Protein AF-A0A2N2IIX3-F1 (afdb_monomer)

Foldseek 3Di:
DVVVVVVVVVVVVVVVVVVVVVVVVVVVVPPDDDPDDPDDPVDDPDDDDLLVLLVVLLVVLLVHQDPVSLVSCVVCQPVSCVNNVVCLVVGDLNSNLSNLLSCQVSCVVVVNDDPVQNPGSNSSNVD

Sequence (127 aa):
MLRYALRRVLWILPALLVATLLYFGLLTHHAIPTDGPRLPLFVNTHPRDVRALSAQALQELTDGPSDRAAQELVRLGGAALPHVLPHLDALGPEARGRLAVALQPVAERMGLATPAAFSTPENAVTF

pLDDT: mean 84.96, std 10.95, range [55.09, 96.38]

Radius of gyration: 24.39 Å; Cα contacts (8 Å, |Δi|>4): 85; chains: 1; bounding box: 52×37×65 Å

Solvent-accessible surface area (backbone atoms only — not comparable to full-atom values): 7445 Å² total; per-residue (Å²): 113,69,71,60,53,51,56,51,55,66,49,47,60,60,50,50,52,52,52,50,52,52,53,51,49,54,56,56,72,68,50,77,91,64,102,62,86,88,62,62,91,86,64,67,94,74,82,72,58,60,65,60,52,38,51,50,28,51,49,47,37,59,79,36,96,42,73,66,30,30,50,50,49,48,71,50,34,79,72,28,44,85,65,48,59,84,47,51,85,77,46,54,73,68,33,39,5,52,50,34,42,38,40,42,70,44,32,47,76,70,72,69,59,56,84,75,43,52,73,41,40,76,49,20,62,77,110

Secondary structure (DSSP, 8-state):
-HHHHHHHHHHHHHHHHHHHHHHHHHHHHTS---SS----TT--SS---HHHHHHHHHHHHHHS--HHHHHHHHHHGGGGHHHHGGGGGGS-HHHHHHHHHHHHHHHHHTT---TTTTSSHHHHTT-

Mean predicted aligned error: 11.68 Å

Nearest PDB structures (foldseek):
  5cwn-assembly1_A  TM=3.542E-01  e=7.553E+00  synthetic construct
  8fiq-assembly1_A  TM=2.682E-01  e=6.117E+00  synthetic construct

Structure (mmCIF, N/CA/C/O backbone):
data_AF-A0A2N2IIX3-F1
#
_entry.id   AF-A0A2N2IIX3-F1
#
loop_
_atom_site.group_PDB
_atom_site.id
_atom_site.type_symbol
_atom_site.label_atom_id
_atom_site.label_alt_id
_atom_site.label_comp_id
_atom_site.label_asym_id
_atom_site.label_entity_id
_atom_site.label_seq_id
_atom_site.pdbx_PDB_ins_code
_atom_site.Cartn_x
_atom_site.Cartn_y
_atom_site.Cartn_z
_atom_site.occupancy
_atom_site.B_iso_or_equiv
_atom_site.auth_seq_id
_atom_site.auth_comp_id
_atom_site.auth_asym_id
_atom_site.auth_atom_id
_atom_site.pdbx_PDB_model_num
ATOM 1 N N . MET A 1 1 ? 35.728 20.285 -45.997 1.00 61.09 1 MET A N 1
ATOM 2 C CA . MET A 1 1 ? 35.022 20.483 -44.709 1.00 61.09 1 MET A CA 1
ATOM 3 C C . MET A 1 1 ? 33.787 19.578 -44.575 1.00 61.09 1 MET A C 1
ATOM 5 O O . MET A 1 1 ? 33.764 18.762 -43.663 1.00 61.09 1 MET A O 1
ATOM 9 N N . LEU A 1 2 ? 32.827 19.598 -45.515 1.00 69.62 2 LEU A N 1
ATOM 10 C CA . LEU A 1 2 ? 31.572 18.812 -45.448 1.00 69.62 2 LEU A CA 1
ATOM 11 C C . LEU A 1 2 ? 31.746 17.278 -45.314 1.00 69.62 2 LEU A C 1
ATOM 13 O O . LEU A 1 2 ? 31.035 16.636 -44.549 1.00 69.62 2 LEU A O 1
ATOM 17 N N . ARG A 1 3 ? 32.740 16.685 -45.992 1.00 72.06 3 ARG A N 1
ATOM 18 C CA . ARG A 1 3 ? 33.021 15.232 -45.938 1.00 72.06 3 ARG A CA 1
ATOM 19 C C . ARG A 1 3 ? 33.488 14.741 -44.557 1.00 72.06 3 ARG A C 1
ATOM 21 O O . ARG A 1 3 ? 33.175 13.621 -44.169 1.00 72.06 3 ARG A O 1
ATOM 28 N N . TYR A 1 4 ? 34.200 15.585 -43.806 1.00 75.00 4 TYR A N 1
ATOM 29 C CA . TYR A 1 4 ? 34.621 15.273 -42.434 1.00 75.00 4 TYR A CA 1
ATOM 30 C C . TYR A 1 4 ? 33.451 15.368 -41.452 1.00 75.00 4 TYR A C 1
ATOM 32 O O . TYR A 1 4 ? 33.317 14.510 -40.582 1.00 75.00 4 TYR A O 1
ATOM 40 N N . ALA A 1 5 ? 32.576 16.364 -41.629 1.00 76.69 5 ALA A N 1
ATOM 41 C CA . ALA A 1 5 ? 31.363 16.503 -40.829 1.00 76.69 5 ALA A CA 1
ATOM 42 C C . ALA A 1 5 ? 30.413 15.310 -41.032 1.00 76.69 5 ALA A C 1
ATOM 44 O O . ALA A 1 5 ? 29.979 14.716 -40.049 1.00 76.69 5 ALA A O 1
ATOM 45 N N . LEU A 1 6 ? 30.180 14.884 -42.284 1.00 78.38 6 LEU A N 1
ATOM 46 C CA . LEU A 1 6 ? 29.348 13.710 -42.578 1.00 78.38 6 LEU A CA 1
ATOM 47 C C . LEU A 1 6 ? 29.910 12.427 -41.958 1.00 78.38 6 LEU A C 1
ATOM 49 O O . LEU A 1 6 ? 29.170 11.674 -41.333 1.00 78.38 6 LEU A O 1
ATOM 53 N N . ARG A 1 7 ? 31.222 12.189 -42.086 1.00 81.19 7 ARG A N 1
ATOM 54 C CA . ARG A 1 7 ? 31.867 11.006 -41.498 1.00 81.19 7 ARG A CA 1
ATOM 55 C C . ARG A 1 7 ? 31.747 10.999 -39.974 1.00 81.19 7 ARG A C 1
ATOM 57 O O . ARG A 1 7 ? 31.527 9.943 -39.396 1.00 81.19 7 ARG A O 1
ATOM 64 N N . ARG A 1 8 ? 31.861 12.162 -39.324 1.00 78.88 8 ARG A N 1
ATOM 65 C CA . ARG A 1 8 ? 31.705 12.290 -37.870 1.00 78.88 8 ARG A CA 1
ATOM 66 C C . ARG A 1 8 ? 30.271 12.002 -37.432 1.00 78.88 8 ARG A C 1
ATOM 68 O O . ARG A 1 8 ? 30.087 11.231 -36.501 1.00 78.88 8 ARG A O 1
ATOM 75 N N . VAL A 1 9 ? 29.274 12.551 -38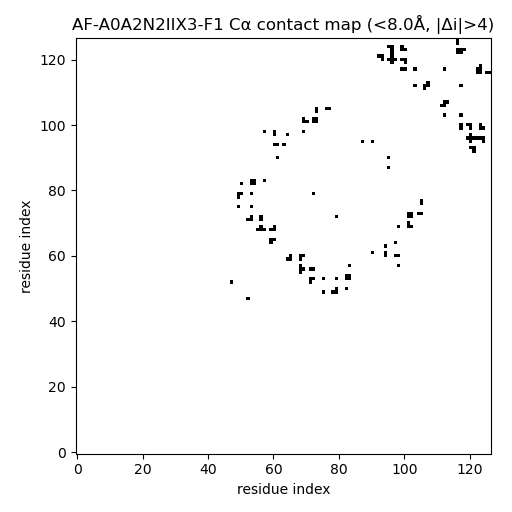.129 1.00 84.31 9 VAL A N 1
ATOM 76 C CA . VAL A 1 9 ? 27.850 12.300 -37.841 1.00 84.31 9 VAL A CA 1
ATOM 77 C C . VAL A 1 9 ? 27.490 10.826 -38.033 1.00 84.31 9 VAL A C 1
ATOM 79 O O . VAL A 1 9 ? 26.806 10.255 -37.189 1.00 84.31 9 VAL A O 1
ATOM 82 N N . LEU A 1 10 ? 28.024 10.180 -39.074 1.00 86.75 10 LEU A N 1
ATOM 83 C CA . LEU A 1 10 ? 27.791 8.756 -39.327 1.00 86.75 10 LEU A CA 1
ATOM 84 C C . LEU A 1 10 ? 28.309 7.854 -38.191 1.00 86.75 10 LEU A C 1
ATOM 86 O O . LEU A 1 10 ? 27.751 6.788 -37.958 1.00 86.75 10 LEU A O 1
ATOM 90 N N . TRP A 1 11 ? 29.350 8.285 -37.471 1.00 90.12 11 TRP A N 1
ATOM 91 C CA . TRP A 1 11 ? 29.912 7.561 -36.324 1.00 90.12 11 TRP A CA 1
ATOM 92 C C . TRP A 1 11 ? 29.206 7.850 -34.995 1.00 90.12 11 TRP A C 1
ATOM 94 O O . TRP A 1 11 ? 29.328 7.054 -34.067 1.00 90.12 11 TRP A O 1
ATOM 104 N N . ILE A 1 12 ? 28.441 8.941 -34.893 1.00 90.06 12 ILE A N 1
ATOM 105 C CA . ILE A 1 12 ? 27.701 9.278 -33.668 1.00 90.06 12 ILE A CA 1
ATOM 106 C C . ILE A 1 12 ? 26.600 8.248 -33.403 1.00 90.06 12 ILE A C 1
ATOM 108 O O . ILE A 1 12 ? 26.434 7.821 -32.265 1.00 90.06 12 ILE A O 1
ATOM 112 N N . LEU A 1 13 ? 25.883 7.814 -34.442 1.00 89.00 13 LEU A N 1
ATOM 113 C CA . LEU A 1 13 ? 24.773 6.868 -34.310 1.00 89.00 13 LEU A CA 1
ATOM 114 C C . LEU A 1 13 ? 25.203 5.496 -33.738 1.00 89.00 13 LEU A C 1
ATOM 116 O O . LEU A 1 13 ? 24.627 5.077 -32.733 1.00 89.00 13 LEU A O 1
ATOM 120 N N . PRO A 1 14 ? 26.232 4.808 -34.279 1.00 92.25 14 PRO A N 1
ATOM 121 C CA . PRO A 1 14 ? 26.719 3.566 -33.684 1.00 92.25 14 PRO A CA 1
ATOM 122 C C . PRO A 1 14 ? 27.390 3.788 -32.322 1.00 92.25 14 PRO A C 1
ATOM 124 O O . PRO A 1 14 ? 27.240 2.947 -31.440 1.00 92.25 14 PRO A O 1
ATOM 127 N N . ALA A 1 15 ? 28.088 4.910 -32.107 1.00 91.81 15 ALA A N 1
ATOM 128 C CA . ALA A 1 15 ? 28.703 5.208 -30.812 1.00 91.81 15 ALA A CA 1
ATOM 129 C C . ALA A 1 15 ? 27.656 5.400 -29.703 1.00 91.81 15 ALA A C 1
ATOM 131 O O . ALA A 1 15 ? 27.834 4.877 -28.605 1.00 91.81 15 ALA A O 1
ATOM 132 N N . LEU A 1 16 ? 26.551 6.093 -30.001 1.00 92.88 16 LEU A N 1
ATOM 133 C CA . LEU A 1 16 ? 25.411 6.224 -29.094 1.00 92.88 16 LEU A CA 1
ATOM 134 C C . LEU A 1 16 ? 24.812 4.859 -28.775 1.00 92.88 16 LEU A C 1
ATOM 136 O O . LEU A 1 16 ? 24.632 4.547 -27.607 1.00 92.88 16 LEU A O 1
ATOM 140 N N . LEU A 1 17 ? 24.574 4.024 -29.790 1.00 94.94 17 LEU A N 1
ATOM 141 C CA . LEU A 1 17 ? 24.022 2.685 -29.589 1.00 94.94 17 LEU A CA 1
ATOM 142 C C . LEU A 1 17 ? 24.916 1.830 -28.679 1.00 94.94 17 LEU A C 1
ATOM 144 O O . LEU A 1 17 ? 24.424 1.223 -27.732 1.00 94.94 17 LEU A O 1
ATOM 148 N N . VAL A 1 18 ? 26.231 1.830 -28.912 1.00 95.81 18 VAL A N 1
ATOM 149 C CA . VAL A 1 18 ? 27.193 1.110 -28.063 1.00 95.81 18 VAL A CA 1
ATOM 150 C C . VAL A 1 18 ? 27.205 1.672 -26.641 1.00 95.81 18 VAL A C 1
ATOM 152 O O . VAL A 1 18 ? 27.145 0.901 -25.686 1.00 95.81 18 VAL A O 1
ATOM 155 N N . ALA A 1 19 ? 27.232 2.997 -26.478 1.00 95.38 19 ALA A N 1
ATOM 156 C CA . ALA A 1 19 ? 27.199 3.635 -25.164 1.00 95.38 19 ALA A CA 1
ATOM 157 C C . ALA A 1 19 ? 25.908 3.301 -24.397 1.00 95.38 19 ALA A C 1
ATOM 159 O O . ALA A 1 19 ? 25.964 2.981 -23.211 1.00 95.38 19 ALA A O 1
ATOM 160 N N . THR A 1 20 ? 24.755 3.307 -25.073 1.00 94.81 20 THR A N 1
ATOM 161 C CA . THR A 1 20 ? 23.465 2.923 -24.491 1.00 94.81 20 THR A CA 1
ATOM 162 C C . THR A 1 20 ? 23.457 1.458 -24.067 1.00 94.81 20 THR A C 1
ATOM 164 O O . THR A 1 20 ? 23.034 1.163 -22.953 1.00 94.81 20 THR A O 1
ATOM 167 N N . LEU A 1 21 ? 23.955 0.544 -24.905 1.00 95.94 21 LEU A N 1
ATOM 168 C CA . LEU A 1 21 ? 24.033 -0.881 -24.569 1.00 95.94 21 LEU A CA 1
ATOM 169 C C . LEU A 1 21 ? 24.963 -1.144 -23.380 1.00 95.94 21 LEU A C 1
ATOM 171 O O . LEU A 1 21 ? 24.615 -1.922 -22.495 1.00 95.94 21 LEU A O 1
ATOM 175 N N . LEU A 1 22 ? 26.114 -0.470 -23.327 1.00 94.94 22 LEU A N 1
ATOM 176 C CA . LEU A 1 22 ? 27.040 -0.565 -22.198 1.00 94.94 22 LEU A CA 1
ATOM 177 C C . LEU A 1 22 ? 26.408 -0.035 -20.909 1.00 94.94 22 LEU A C 1
ATOM 179 O O . LEU A 1 22 ? 26.480 -0.698 -19.877 1.00 94.94 22 LEU A O 1
ATOM 183 N N . TYR A 1 23 ? 25.754 1.126 -20.971 1.00 92.06 23 TYR A N 1
ATOM 184 C CA . TYR A 1 23 ? 25.090 1.720 -19.814 1.00 92.06 23 TYR A CA 1
ATOM 185 C C . TYR A 1 23 ? 23.941 0.843 -19.305 1.00 92.06 23 TYR A C 1
ATOM 187 O O . TYR A 1 23 ? 23.853 0.553 -18.113 1.00 92.06 23 TYR A O 1
ATOM 195 N N . PHE A 1 24 ? 23.100 0.348 -20.214 1.00 89.50 24 PHE A N 1
ATOM 196 C CA . PHE A 1 24 ? 22.027 -0.586 -19.889 1.00 89.50 24 PHE A CA 1
ATOM 197 C C . PHE A 1 24 ? 22.565 -1.889 -19.279 1.00 89.50 24 PHE A C 1
ATOM 199 O O . PHE A 1 24 ? 22.035 -2.373 -18.277 1.00 89.50 24 PHE A O 1
ATOM 206 N N . GLY A 1 25 ? 23.643 -2.443 -19.840 1.00 88.25 25 GLY A N 1
ATOM 207 C CA . GLY A 1 25 ? 24.308 -3.631 -19.309 1.00 88.25 25 GL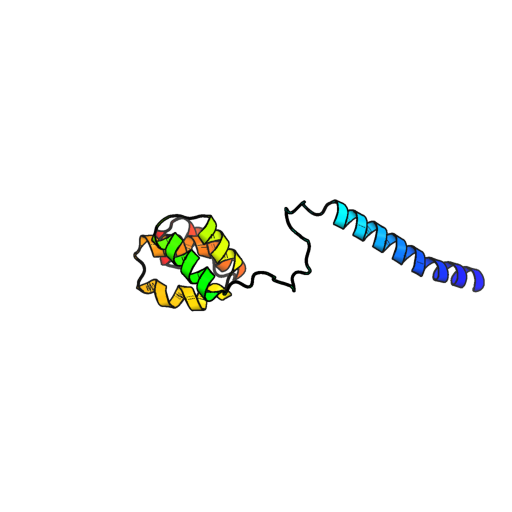Y A CA 1
ATOM 208 C C . GLY A 1 25 ? 24.842 -3.417 -17.893 1.00 88.25 25 GLY A C 1
ATOM 209 O O . GLY A 1 25 ? 24.631 -4.264 -17.027 1.00 88.25 25 GLY A O 1
ATOM 210 N N . LEU A 1 26 ? 25.452 -2.259 -17.632 1.00 88.19 26 LEU A N 1
ATOM 211 C CA . LEU A 1 26 ? 25.951 -1.887 -16.308 1.00 88.19 26 LEU A CA 1
ATOM 212 C C . LEU A 1 26 ? 24.814 -1.793 -15.278 1.00 88.19 26 LEU A C 1
ATOM 214 O O . LEU A 1 26 ? 24.913 -2.373 -14.198 1.00 88.19 26 LEU A O 1
ATOM 218 N N . LEU A 1 27 ? 23.702 -1.140 -15.638 1.00 82.81 27 LEU A N 1
ATOM 219 C CA . LEU A 1 27 ? 22.507 -1.069 -14.789 1.00 82.81 27 LEU A CA 1
ATOM 220 C C . LEU A 1 27 ? 21.918 -2.456 -14.507 1.00 82.81 27 LEU A C 1
ATOM 222 O O . LEU A 1 27 ? 21.519 -2.749 -13.382 1.00 82.81 27 LEU A O 1
ATOM 226 N N . THR A 1 28 ? 21.893 -3.327 -15.515 1.00 79.94 28 THR A N 1
ATOM 227 C CA . THR A 1 28 ? 21.341 -4.681 -15.381 1.00 79.94 28 THR A CA 1
ATOM 228 C C . THR A 1 28 ? 22.231 -5.572 -14.516 1.00 79.94 28 THR A C 1
ATOM 230 O O . THR A 1 28 ? 21.722 -6.408 -13.772 1.00 79.94 28 THR A O 1
ATOM 233 N N . HIS A 1 29 ? 23.553 -5.393 -14.574 1.00 77.75 29 HIS A N 1
ATOM 234 C CA . HIS A 1 29 ? 24.495 -6.164 -13.766 1.00 77.75 29 HIS A CA 1
ATOM 235 C C . HIS A 1 29 ? 24.377 -5.854 -12.267 1.00 77.75 29 HIS A C 1
ATOM 237 O O . HIS A 1 29 ? 24.612 -6.729 -11.441 1.00 77.75 29 HIS A O 1
ATOM 243 N N . HIS A 1 30 ? 23.982 -4.630 -11.905 1.00 72.81 30 HIS A N 1
ATOM 244 C CA . HIS A 1 30 ? 23.724 -4.240 -10.513 1.00 72.81 30 HIS A CA 1
ATOM 245 C C . HIS A 1 30 ? 22.275 -4.487 -10.067 1.00 72.81 30 HIS A C 1
ATOM 247 O O . HIS A 1 30 ? 21.919 -4.172 -8.932 1.00 72.81 30 HIS A O 1
ATOM 253 N N . ALA A 1 31 ? 21.425 -5.054 -10.930 1.00 65.12 31 ALA A N 1
ATOM 254 C CA . ALA A 1 31 ? 20.061 -5.391 -10.558 1.00 65.12 31 ALA A CA 1
ATOM 255 C C . ALA A 1 31 ? 20.064 -6.507 -9.502 1.00 65.12 31 ALA A C 1
ATOM 257 O O . ALA A 1 31 ? 20.569 -7.605 -9.745 1.00 65.12 31 ALA A O 1
ATOM 258 N N . ILE A 1 32 ? 19.472 -6.195 -8.346 1.00 59.31 32 ILE A N 1
ATOM 259 C CA . ILE A 1 32 ? 19.343 -7.045 -7.156 1.00 59.31 32 ILE A CA 1
ATOM 260 C C . ILE A 1 32 ? 18.936 -8.477 -7.566 1.00 59.31 32 ILE A C 1
ATOM 262 O O . ILE A 1 32 ? 17.974 -8.637 -8.330 1.00 59.31 32 ILE A O 1
ATOM 266 N N . PRO A 1 33 ? 19.649 -9.524 -7.110 1.00 57.25 33 PRO A N 1
ATOM 267 C CA . PRO A 1 33 ? 19.246 -10.899 -7.366 1.00 57.25 33 PRO A CA 1
ATOM 268 C C . PRO A 1 33 ? 17.898 -11.169 -6.691 1.00 57.25 33 PRO A C 1
ATOM 270 O O . PRO A 1 33 ? 17.729 -10.943 -5.496 1.00 57.25 33 PR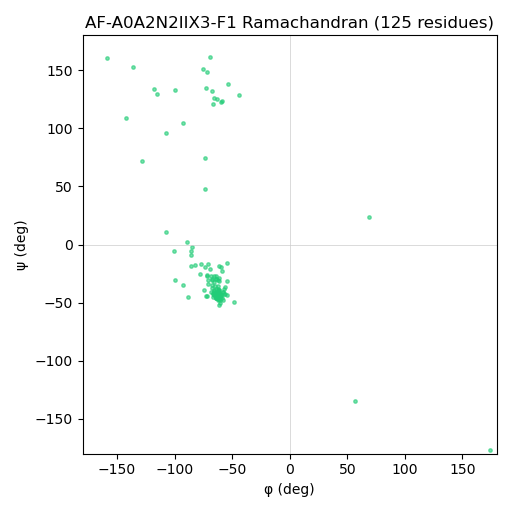O A O 1
ATOM 273 N N . THR A 1 34 ? 16.928 -11.625 -7.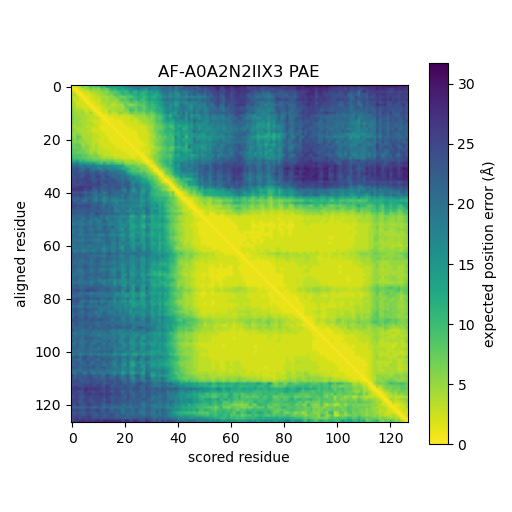478 1.00 58.41 34 THR A N 1
ATOM 274 C CA . THR A 1 34 ? 15.620 -12.085 -7.008 1.00 58.41 34 THR A CA 1
ATOM 275 C C . THR A 1 34 ? 15.477 -13.562 -7.371 1.00 58.41 34 THR A C 1
ATOM 277 O O . THR A 1 34 ? 15.789 -13.948 -8.498 1.00 58.41 34 THR A O 1
ATOM 280 N N . ASP A 1 35 ? 15.025 -14.389 -6.425 1.00 55.09 35 ASP A N 1
ATOM 281 C CA . ASP A 1 35 ? 14.930 -15.858 -6.539 1.00 55.09 35 ASP A CA 1
ATOM 282 C C . ASP A 1 35 ? 13.781 -16.338 -7.456 1.00 55.09 35 ASP A C 1
ATOM 284 O O . ASP A 1 35 ? 12.994 -17.215 -7.100 1.00 55.09 35 ASP A O 1
ATOM 288 N N . GLY A 1 36 ? 13.633 -15.774 -8.658 1.00 60.28 36 GLY A N 1
ATOM 289 C CA . GLY A 1 36 ? 12.547 -16.169 -9.555 1.00 60.28 36 GLY A CA 1
ATOM 290 C C . GLY A 1 36 ? 12.759 -15.850 -11.034 1.00 60.28 36 GLY A C 1
ATOM 291 O O . GLY A 1 36 ? 13.573 -14.992 -11.390 1.00 60.28 36 GLY A O 1
ATOM 292 N N . PRO A 1 37 ? 12.018 -16.536 -11.927 1.00 57.81 37 PRO A N 1
ATOM 293 C CA . PRO A 1 37 ? 12.067 -16.274 -13.359 1.00 57.81 37 PRO A CA 1
ATOM 294 C C . PRO A 1 37 ? 11.658 -14.823 -13.653 1.00 57.81 37 PRO A C 1
ATOM 296 O O . PRO A 1 37 ? 10.563 -14.383 -13.299 1.00 57.81 37 PRO A O 1
ATOM 299 N N . ARG A 1 38 ? 12.549 -14.075 -14.320 1.00 61.16 38 ARG A N 1
ATOM 300 C CA . ARG A 1 38 ? 12.339 -12.684 -14.757 1.00 61.16 38 ARG A CA 1
ATOM 301 C C . ARG A 1 38 ? 11.371 -12.638 -15.944 1.00 61.16 38 ARG A C 1
ATOM 303 O O . ARG A 1 38 ? 11.780 -12.459 -17.088 1.00 61.16 38 ARG A O 1
ATOM 310 N N . LEU A 1 39 ? 10.087 -12.848 -15.675 1.00 64.38 39 LEU A N 1
ATOM 311 C CA . LEU A 1 39 ? 9.018 -12.604 -16.641 1.00 64.38 39 LEU A CA 1
ATOM 312 C C . LEU A 1 39 ? 8.768 -11.090 -16.768 1.00 64.38 39 LEU A C 1
ATOM 314 O O . LEU A 1 39 ? 8.983 -10.351 -15.802 1.00 64.38 39 LEU A O 1
ATOM 318 N N . PRO A 1 40 ? 8.303 -10.597 -17.933 1.00 63.84 40 PRO A N 1
ATOM 319 C CA . PRO A 1 40 ? 7.776 -9.241 -18.027 1.00 63.84 40 PRO A CA 1
ATOM 320 C C . PRO A 1 40 ? 6.683 -9.056 -16.969 1.00 63.84 40 PRO A C 1
ATOM 322 O O . PRO A 1 40 ? 5.834 -9.933 -16.826 1.00 63.84 40 PRO A O 1
ATOM 325 N N . LEU A 1 41 ? 6.654 -7.910 -16.277 1.00 67.69 41 LEU A N 1
ATOM 326 C CA . LEU A 1 41 ? 5.668 -7.606 -15.218 1.00 67.69 41 LEU A CA 1
ATOM 327 C C . LEU A 1 41 ? 4.199 -7.756 -15.668 1.00 67.69 41 LEU A C 1
ATOM 329 O O . LEU A 1 41 ? 3.299 -7.828 -14.839 1.00 67.69 41 LEU A O 1
ATOM 333 N N . PHE A 1 42 ? 3.958 -7.809 -16.978 1.00 68.81 42 PHE A N 1
ATOM 334 C CA . PHE A 1 42 ? 2.647 -8.008 -17.590 1.00 68.81 42 PHE A CA 1
ATOM 335 C C . PHE A 1 42 ? 2.147 -9.459 -17.540 1.00 68.81 42 PHE A C 1
ATOM 337 O O . PHE A 1 42 ? 0.960 -9.693 -17.750 1.00 68.81 42 PHE A O 1
ATOM 344 N N . VAL A 1 43 ? 3.025 -10.436 -17.290 1.00 76.25 43 VAL A N 1
ATOM 345 C CA . VAL A 1 43 ? 2.667 -11.859 -17.271 1.00 76.25 43 VAL A CA 1
ATOM 346 C C . VAL A 1 43 ? 2.681 -12.359 -15.835 1.00 76.25 43 VAL A C 1
ATOM 348 O O . VAL A 1 43 ? 3.720 -12.738 -15.298 1.00 76.25 43 VAL A O 1
ATOM 351 N N . ASN A 1 44 ? 1.502 -12.378 -15.217 1.00 72.56 44 ASN A N 1
ATOM 352 C CA . ASN A 1 44 ? 1.304 -13.022 -13.927 1.00 72.56 44 ASN A CA 1
ATOM 353 C C . ASN A 1 44 ? 0.843 -14.470 -14.140 1.00 72.56 44 ASN A C 1
ATOM 355 O O . ASN A 1 44 ? -0.310 -14.713 -14.490 1.00 72.56 44 ASN A O 1
ATOM 359 N N . THR A 1 45 ? 1.738 -15.435 -13.931 1.00 81.19 45 THR A N 1
ATOM 360 C CA . THR A 1 45 ? 1.424 -16.872 -14.040 1.00 81.19 45 THR A CA 1
ATOM 361 C C . THR A 1 45 ? 0.539 -17.376 -12.900 1.00 81.19 45 THR A C 1
ATOM 363 O O . THR A 1 45 ? -0.077 -18.432 -13.021 1.00 81.19 45 THR A O 1
ATOM 366 N N . HIS A 1 46 ? 0.445 -16.614 -11.808 1.00 81.56 46 HIS A N 1
ATOM 367 C CA . HIS A 1 46 ? -0.373 -16.919 -10.641 1.00 81.56 46 HIS A CA 1
ATOM 368 C C . HIS A 1 46 ? -1.252 -15.709 -10.295 1.00 81.56 46 HIS A C 1
ATOM 370 O O . HIS A 1 46 ? -0.996 -15.017 -9.303 1.00 81.56 46 HIS A O 1
ATOM 376 N N . PRO A 1 47 ? -2.284 -15.412 -11.112 1.00 83.19 47 PRO A N 1
ATOM 377 C CA . PRO A 1 47 ? -3.203 -14.325 -10.817 1.00 83.19 47 PRO A CA 1
ATOM 378 C C . PRO A 1 47 ? -3.869 -14.577 -9.463 1.00 83.19 47 PRO A C 1
ATOM 380 O O . PRO A 1 47 ? -4.480 -15.621 -9.235 1.00 83.19 47 PRO A O 1
ATOM 383 N N . ARG A 1 48 ? -3.733 -13.613 -8.552 1.00 87.44 48 ARG A N 1
ATOM 384 C CA . ARG A 1 48 ? -4.425 -13.609 -7.263 1.00 87.44 48 ARG A CA 1
ATOM 385 C C . ARG A 1 48 ? -5.366 -12.418 -7.239 1.00 87.44 48 ARG A C 1
ATOM 387 O O . ARG A 1 48 ? -4.962 -11.304 -7.562 1.00 87.44 48 ARG A O 1
ATOM 394 N N . ASP A 1 49 ? -6.617 -12.684 -6.887 1.00 91.56 49 ASP A N 1
ATOM 395 C CA . ASP A 1 49 ? -7.662 -11.670 -6.806 1.00 91.56 49 ASP A CA 1
ATOM 396 C C . ASP A 1 49 ? -7.373 -10.688 -5.662 1.00 91.56 49 ASP A C 1
ATOM 398 O O . ASP A 1 49 ? -7.096 -11.100 -4.533 1.00 91.56 49 ASP A O 1
ATOM 402 N N . VAL A 1 50 ? -7.470 -9.390 -5.953 1.00 93.44 50 VAL A N 1
ATOM 403 C CA . VAL A 1 50 ? -7.311 -8.315 -4.968 1.00 93.44 50 VAL A CA 1
ATOM 404 C C . VAL A 1 50 ? -8.315 -8.478 -3.834 1.00 93.44 50 VAL A C 1
ATOM 406 O O . VAL A 1 50 ? -7.922 -8.353 -2.679 1.00 93.44 50 VAL A O 1
ATOM 409 N N . ARG A 1 51 ? -9.570 -8.851 -4.124 1.00 94.25 51 ARG A N 1
ATOM 410 C CA . ARG A 1 51 ? -10.582 -9.093 -3.084 1.00 94.25 51 ARG A CA 1
ATOM 411 C C . ARG A 1 51 ? -10.124 -10.179 -2.113 1.00 94.25 51 ARG A C 1
ATOM 413 O O . ARG A 1 51 ? -10.211 -9.987 -0.903 1.00 94.25 51 ARG A O 1
ATOM 420 N N . ALA A 1 52 ? -9.634 -11.304 -2.635 1.00 95.00 52 ALA A N 1
ATOM 421 C CA . ALA A 1 52 ? -9.167 -12.423 -1.819 1.00 95.00 52 ALA A CA 1
ATOM 422 C C . ALA A 1 52 ? -7.932 -12.045 -0.987 1.00 95.00 52 ALA A C 1
ATOM 424 O O . ALA A 1 52 ? -7.864 -12.379 0.193 1.00 95.00 52 ALA A O 1
ATOM 425 N N . LEU A 1 53 ? -6.983 -11.312 -1.578 1.00 95.56 53 LEU A N 1
ATOM 426 C CA . LEU A 1 53 ? -5.790 -10.835 -0.877 1.00 95.56 53 LEU A CA 1
ATOM 427 C C . LEU A 1 53 ? -6.132 -9.826 0.227 1.00 95.56 53 LEU A C 1
ATOM 429 O O . LEU A 1 53 ? -5.610 -9.933 1.333 1.00 95.56 53 LEU A O 1
ATOM 433 N N . SER A 1 54 ? -7.033 -8.878 -0.044 1.00 96.38 54 SER A N 1
ATOM 434 C CA . SER A 1 54 ? -7.502 -7.910 0.951 1.00 96.38 54 SER A CA 1
ATOM 435 C C . SER A 1 54 ? -8.244 -8.587 2.098 1.00 96.38 54 SER A C 1
ATOM 437 O O . SER A 1 54 ? -7.988 -8.260 3.252 1.00 96.38 54 SER A O 1
ATOM 439 N N . ALA A 1 55 ? -9.125 -9.547 1.797 1.00 94.69 55 ALA A N 1
ATOM 440 C CA . ALA A 1 55 ? -9.849 -10.303 2.816 1.00 94.69 55 ALA A CA 1
ATOM 441 C C . ALA A 1 55 ? -8.893 -11.119 3.697 1.00 94.69 55 ALA A C 1
ATOM 443 O O . ALA A 1 55 ? -9.007 -11.080 4.919 1.00 94.69 55 ALA A O 1
ATOM 444 N N . GLN A 1 56 ? -7.914 -11.793 3.086 1.00 96.19 56 GLN A N 1
ATOM 445 C CA . GLN A 1 56 ? -6.897 -12.548 3.813 1.00 96.19 56 GLN A CA 1
ATOM 446 C C . GLN A 1 56 ? -6.079 -11.637 4.740 1.00 96.19 56 GLN A C 1
ATOM 448 O O . GLN A 1 56 ? -5.947 -11.931 5.924 1.00 96.19 56 GLN A O 1
ATOM 453 N N . ALA A 1 57 ? -5.558 -10.519 4.227 1.00 95.75 57 ALA A N 1
ATOM 454 C CA . ALA A 1 57 ? -4.753 -9.598 5.026 1.00 95.75 57 ALA A CA 1
ATOM 455 C C . ALA A 1 57 ? -5.563 -8.959 6.169 1.00 95.75 57 ALA A C 1
ATOM 457 O O . ALA A 1 57 ? -5.057 -8.801 7.278 1.00 95.75 57 ALA A O 1
ATOM 458 N N . LEU A 1 58 ? -6.833 -8.630 5.919 1.00 95.06 58 LEU A N 1
ATOM 459 C CA . LEU A 1 58 ? -7.731 -8.111 6.947 1.00 95.06 58 LEU A CA 1
ATOM 460 C C . LEU A 1 58 ? -7.989 -9.143 8.051 1.00 95.06 58 LEU A C 1
ATOM 462 O O . LEU A 1 58 ? -7.973 -8.796 9.232 1.00 95.06 58 LEU A O 1
ATOM 466 N N . GLN A 1 59 ? -8.207 -10.402 7.678 1.00 94.81 59 GLN A N 1
ATOM 467 C CA . GLN A 1 59 ? -8.408 -11.481 8.637 1.00 94.81 59 GLN A CA 1
ATOM 468 C C . GLN A 1 59 ? -7.149 -11.713 9.481 1.00 94.81 59 GLN A C 1
ATOM 470 O O . GLN A 1 59 ? -7.240 -11.714 10.703 1.00 94.81 59 GLN A O 1
ATOM 475 N N . GLU A 1 60 ? -5.969 -11.766 8.857 1.00 95.56 60 GLU A N 1
ATOM 476 C CA . GLU A 1 60 ? -4.693 -11.893 9.574 1.00 95.56 60 GLU A CA 1
ATOM 477 C C . GLU A 1 60 ? -4.473 -10.746 10.581 1.00 95.56 60 GLU A C 1
ATOM 479 O O . GLU A 1 60 ? -4.040 -10.998 11.703 1.00 95.56 60 GLU A O 1
ATOM 484 N N . LEU A 1 61 ? -4.819 -9.500 10.227 1.00 93.62 61 LEU A N 1
ATOM 485 C CA . LEU A 1 61 ? -4.734 -8.349 11.144 1.00 93.62 61 LEU A CA 1
ATOM 486 C C . LEU A 1 61 ? -5.797 -8.365 12.251 1.00 93.62 61 LEU A C 1
ATOM 488 O O . LEU A 1 61 ? -5.601 -7.782 13.325 1.00 93.62 61 LEU A O 1
ATOM 492 N N . THR A 1 62 ? -6.933 -9.009 11.993 1.00 94.19 62 THR A N 1
ATOM 493 C CA . THR A 1 62 ? -7.985 -9.209 12.993 1.00 94.19 62 THR A CA 1
ATOM 494 C C . THR A 1 62 ? -7.528 -10.228 14.030 1.00 94.19 62 THR A C 1
ATOM 496 O O . THR A 1 62 ? -7.638 -9.951 15.224 1.00 94.19 62 THR A O 1
ATOM 499 N N . ASP A 1 63 ? -6.929 -11.330 13.578 1.00 94.12 63 ASP A N 1
ATOM 500 C CA . ASP A 1 63 ? -6.409 -12.407 14.424 1.00 94.12 63 ASP A CA 1
ATOM 501 C C . ASP A 1 63 ? -5.199 -11.958 15.266 1.00 94.12 63 ASP A C 1
ATOM 503 O O . ASP A 1 63 ? -5.015 -12.426 16.390 1.00 94.12 63 ASP A O 1
ATOM 507 N N . GLY A 1 64 ? -4.388 -11.017 14.767 1.00 92.75 64 GLY A N 1
ATOM 508 C CA . GLY A 1 64 ? -3.274 -10.451 15.525 1.00 92.75 64 GLY A CA 1
ATOM 509 C C . GLY A 1 64 ? -2.377 -9.497 14.728 1.00 92.75 64 GLY A C 1
ATOM 510 O O . GLY A 1 64 ? -2.655 -9.171 13.577 1.00 92.75 64 GLY A O 1
ATOM 511 N N . PRO A 1 65 ? -1.288 -8.990 15.327 1.00 92.38 65 PRO A N 1
ATOM 512 C CA . PRO A 1 65 ? -0.296 -8.203 14.601 1.00 92.38 65 PRO A CA 1
ATOM 513 C C . PRO A 1 65 ? 0.431 -9.069 13.557 1.00 92.38 65 PRO A C 1
ATOM 515 O O . PRO A 1 65 ? 0.988 -10.114 13.886 1.00 92.38 65 PRO A O 1
ATOM 518 N N . SER A 1 66 ? 0.439 -8.623 12.297 1.00 94.62 66 SER A N 1
ATOM 519 C CA . SER A 1 66 ? 1.098 -9.312 11.178 1.00 94.62 66 SER A CA 1
ATOM 520 C C . SER A 1 66 ? 1.747 -8.303 10.229 1.00 94.62 66 SER A C 1
ATOM 522 O O . SER A 1 66 ? 1.064 -7.612 9.467 1.00 94.62 66 SER A O 1
ATOM 524 N N . ASP A 1 67 ? 3.083 -8.250 10.234 1.00 93.56 67 ASP A N 1
ATOM 525 C CA . ASP A 1 67 ? 3.859 -7.386 9.330 1.00 93.56 67 ASP A CA 1
ATOM 526 C C . ASP A 1 67 ? 3.632 -7.759 7.865 1.00 93.56 67 ASP A C 1
ATOM 528 O O . ASP A 1 67 ? 3.564 -6.898 6.987 1.00 93.56 67 ASP A O 1
ATOM 532 N N . ARG A 1 68 ? 3.469 -9.058 7.596 1.00 94.75 68 ARG A N 1
ATOM 533 C CA . ARG A 1 68 ? 3.168 -9.576 6.262 1.00 94.75 68 ARG A CA 1
ATOM 534 C C . ARG A 1 68 ? 1.832 -9.039 5.756 1.00 94.75 68 ARG A C 1
ATOM 536 O O . ARG A 1 68 ? 1.761 -8.584 4.617 1.00 94.75 68 ARG A O 1
ATOM 543 N N . ALA A 1 69 ? 0.789 -9.085 6.583 1.00 95.06 69 ALA A N 1
ATOM 544 C CA . ALA A 1 69 ? -0.530 -8.588 6.211 1.00 95.06 69 ALA A CA 1
ATOM 545 C C . ALA A 1 69 ? -0.518 -7.068 5.992 1.00 95.06 69 ALA A C 1
ATOM 547 O O . ALA A 1 69 ? -1.091 -6.580 5.017 1.00 95.06 69 ALA A O 1
ATOM 548 N N . ALA A 1 70 ? 0.205 -6.323 6.835 1.00 94.25 70 ALA A N 1
ATOM 549 C CA . ALA A 1 70 ? 0.396 -4.887 6.655 1.00 94.25 70 ALA A CA 1
ATOM 550 C C . ALA A 1 70 ? 1.112 -4.564 5.331 1.00 94.25 70 ALA A C 1
ATOM 552 O O . ALA A 1 70 ? 0.646 -3.730 4.554 1.00 94.25 70 ALA A O 1
ATOM 553 N N . GLN A 1 71 ? 2.202 -5.272 5.018 1.00 95.19 71 GLN A N 1
ATOM 554 C CA . GLN A 1 71 ? 2.917 -5.120 3.747 1.00 95.19 71 GLN A CA 1
ATOM 555 C C . GLN A 1 71 ? 2.038 -5.470 2.542 1.00 95.19 71 GLN A C 1
ATOM 557 O O . GLN A 1 71 ? 2.097 -4.779 1.524 1.00 95.19 71 GLN A O 1
ATOM 562 N N . GLU A 1 72 ? 1.202 -6.505 2.651 1.00 95.19 72 GLU A N 1
ATOM 563 C CA . GLU A 1 72 ? 0.258 -6.890 1.602 1.00 95.19 72 GLU A CA 1
ATOM 564 C C . GLU A 1 72 ? -0.752 -5.764 1.331 1.00 95.19 72 GLU A C 1
ATOM 566 O O . GLU A 1 72 ? -0.936 -5.377 0.177 1.00 95.19 72 GLU A O 1
ATOM 571 N N . LEU A 1 73 ? -1.341 -5.166 2.374 1.00 94.44 73 LEU A N 1
ATOM 572 C CA . LEU A 1 73 ? -2.248 -4.021 2.232 1.00 94.44 73 LEU A CA 1
ATOM 573 C C . LEU A 1 73 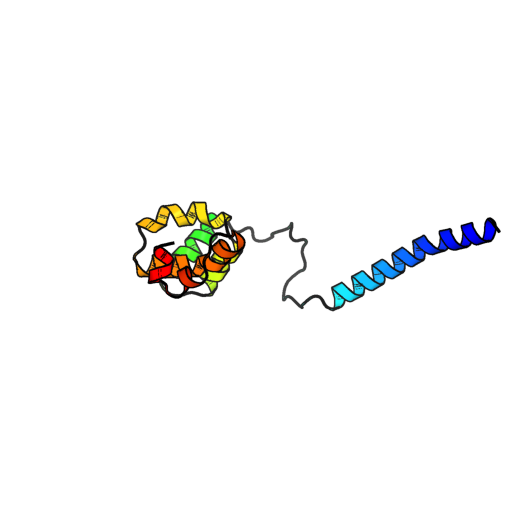? -1.553 -2.801 1.620 1.00 94.44 73 LEU A C 1
ATOM 575 O O . LEU A 1 73 ? -2.114 -2.167 0.728 1.00 94.44 73 LEU A O 1
ATOM 579 N N . VAL A 1 74 ? -0.314 -2.500 2.019 1.00 94.50 74 VAL A N 1
ATOM 580 C CA . VAL A 1 74 ? 0.479 -1.408 1.425 1.00 94.50 74 VAL A CA 1
ATOM 581 C C . VAL A 1 74 ? 0.811 -1.682 -0.044 1.00 94.50 74 VAL A C 1
ATOM 583 O O . VAL A 1 74 ? 0.840 -0.748 -0.852 1.00 94.50 74 VAL A O 1
ATOM 586 N N . ARG A 1 75 ? 1.058 -2.947 -0.407 1.00 92.94 75 ARG A N 1
ATOM 587 C CA . ARG A 1 75 ? 1.315 -3.366 -1.792 1.00 92.94 75 ARG A CA 1
ATOM 588 C C . ARG A 1 75 ? 0.065 -3.235 -2.658 1.00 92.94 75 ARG A C 1
ATOM 590 O O . ARG A 1 75 ? 0.173 -2.804 -3.801 1.00 92.94 75 ARG A O 1
ATOM 597 N N . LEU A 1 76 ? -1.102 -3.604 -2.127 1.00 93.81 76 LEU A N 1
ATOM 598 C CA . LEU A 1 76 ? -2.391 -3.435 -2.805 1.00 93.81 76 LEU A CA 1
ATOM 599 C C . LEU A 1 76 ? -2.815 -1.957 -2.871 1.00 93.81 76 LEU A C 1
ATOM 601 O O . LEU A 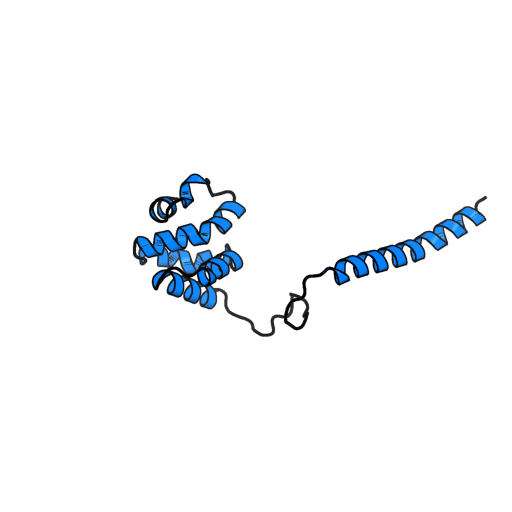1 76 ? -3.477 -1.544 -3.825 1.00 93.81 76 LEU A O 1
ATOM 605 N N . GLY A 1 77 ? -2.418 -1.153 -1.882 1.00 90.62 77 GLY A N 1
ATOM 606 C CA . GLY A 1 77 ? -2.686 0.279 -1.814 1.00 90.62 77 GLY A CA 1
ATOM 607 C C . GLY A 1 77 ? -4.181 0.592 -1.888 1.00 90.62 77 GLY A C 1
ATOM 608 O O . GLY A 1 77 ? -5.009 -0.073 -1.264 1.00 90.62 77 GLY A O 1
ATOM 609 N N . GLY A 1 78 ? -4.541 1.589 -2.701 1.00 88.94 78 GLY A N 1
ATOM 610 C CA . GLY A 1 78 ? -5.934 2.012 -2.883 1.00 88.94 78 GLY A CA 1
ATOM 611 C C . GLY A 1 78 ? -6.872 0.910 -3.395 1.00 88.94 78 GLY A C 1
ATOM 612 O O . GLY A 1 78 ? -8.068 0.969 -3.129 1.00 88.94 78 GLY A O 1
ATOM 613 N N . ALA A 1 79 ? -6.351 -0.128 -4.061 1.00 92.56 79 ALA A N 1
ATOM 614 C CA . ALA A 1 79 ? -7.166 -1.231 -4.569 1.00 92.56 79 ALA A CA 1
ATOM 615 C C . ALA A 1 79 ? -7.745 -2.116 -3.450 1.00 92.56 79 ALA A C 1
ATOM 617 O O . ALA A 1 79 ? -8.752 -2.785 -3.664 1.00 92.56 79 ALA A O 1
ATOM 618 N N . ALA A 1 80 ? -7.149 -2.101 -2.252 1.00 93.69 80 ALA A N 1
ATOM 619 C CA . ALA A 1 80 ? -7.688 -2.817 -1.099 1.00 93.69 80 ALA A CA 1
ATOM 620 C C . ALA A 1 80 ? -8.875 -2.091 -0.441 1.00 93.69 80 ALA A C 1
ATOM 622 O O . ALA A 1 80 ? -9.723 -2.735 0.178 1.00 93.69 80 ALA A O 1
ATOM 623 N N . LEU A 1 81 ? -8.971 -0.762 -0.576 1.00 91.50 81 LEU A N 1
ATOM 624 C CA . LEU A 1 81 ? -9.944 0.056 0.160 1.00 91.50 81 LEU A CA 1
ATOM 625 C C . LEU A 1 81 ? -11.410 -0.329 -0.104 1.00 91.50 81 LEU A C 1
ATOM 627 O O . LEU A 1 81 ? -12.142 -0.484 0.874 1.00 91.50 81 LEU A O 1
ATOM 631 N N . PRO A 1 82 ? -11.858 -0.589 -1.352 1.00 92.56 82 PRO A N 1
ATOM 632 C CA . PRO A 1 82 ? -13.231 -1.036 -1.608 1.00 92.56 82 PRO A CA 1
ATOM 633 C C . PRO A 1 82 ? -13.605 -2.351 -0.908 1.00 92.56 82 PRO A C 1
ATOM 635 O O . PRO A 1 82 ? -14.786 -2.655 -0.763 1.00 92.56 82 PRO A O 1
ATOM 638 N N . HIS A 1 83 ? -12.615 -3.145 -0.494 1.00 93.75 83 HIS A N 1
ATOM 639 C CA . HIS A 1 83 ? -12.816 -4.427 0.180 1.00 93.75 83 HIS A CA 1
ATOM 640 C C . HIS A 1 83 ? -12.653 -4.328 1.696 1.00 93.75 83 HIS A C 1
ATOM 642 O O . HIS A 1 83 ? -13.312 -5.061 2.427 1.00 93.75 83 HIS A O 1
ATOM 648 N N . VAL A 1 84 ? -11.808 -3.419 2.175 1.00 92.06 84 VAL A N 1
ATOM 649 C CA . VAL A 1 84 ? -11.513 -3.259 3.601 1.00 92.06 84 VAL A CA 1
ATOM 650 C C . VAL A 1 84 ? -12.488 -2.294 4.280 1.00 92.06 84 VAL A C 1
ATOM 652 O O . VAL A 1 84 ? -13.019 -2.622 5.338 1.00 92.06 84 VAL A O 1
ATOM 655 N N . LEU A 1 85 ? -12.774 -1.138 3.664 1.00 89.06 85 LEU A N 1
ATOM 656 C CA . LEU A 1 85 ? -13.589 -0.077 4.272 1.00 89.06 85 LEU A CA 1
ATOM 657 C C . LEU A 1 85 ? -14.992 -0.536 4.7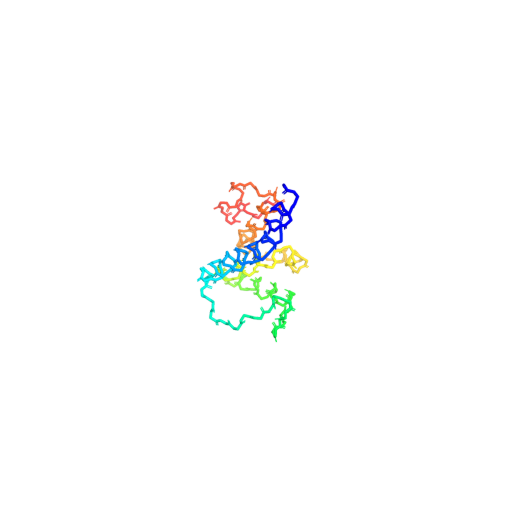07 1.00 89.06 85 LEU A C 1
ATOM 659 O O . LEU A 1 85 ? -15.376 -0.203 5.826 1.00 89.06 85 LEU A O 1
ATOM 663 N N . PRO A 1 86 ? -15.741 -1.339 3.919 1.00 92.38 86 PRO A N 1
ATOM 664 C CA . PRO A 1 86 ? -17.075 -1.789 4.328 1.00 92.38 86 PRO A CA 1
ATOM 665 C C . PRO A 1 86 ? -17.097 -2.629 5.612 1.00 92.38 86 PRO A C 1
ATOM 667 O O . PRO A 1 86 ? -18.151 -2.798 6.213 1.00 92.38 86 PRO A O 1
ATOM 670 N N . HIS A 1 87 ? -15.952 -3.181 6.019 1.00 89.62 87 HIS A N 1
ATOM 671 C CA . HIS A 1 87 ? -15.838 -4.051 7.186 1.00 89.62 87 HIS A CA 1
ATOM 672 C C . HIS A 1 87 ? -15.284 -3.325 8.417 1.00 89.62 87 HIS A C 1
ATOM 674 O O . HIS A 1 87 ? -15.261 -3.916 9.493 1.00 89.62 87 HIS A O 1
ATOM 680 N N . LEU A 1 88 ? -14.862 -2.058 8.293 1.00 86.94 88 LEU A N 1
ATOM 681 C CA . LEU A 1 88 ? -14.256 -1.295 9.390 1.00 86.94 88 LEU A CA 1
ATOM 682 C C . LEU A 1 88 ? -15.152 -1.219 10.627 1.00 86.94 88 LEU A C 1
ATOM 684 O O . LEU A 1 88 ? -14.674 -1.427 11.742 1.00 86.94 88 LEU A O 1
ATOM 688 N N . ASP A 1 89 ? -16.448 -0.983 10.427 1.00 85.44 89 ASP A N 1
ATOM 689 C CA . ASP A 1 89 ? -17.412 -0.835 11.521 1.00 85.44 89 ASP A CA 1
ATOM 690 C C . ASP A 1 89 ? -17.605 -2.136 12.314 1.00 85.44 89 ASP A C 1
ATOM 692 O O . ASP A 1 89 ? -17.903 -2.101 13.509 1.00 85.44 89 ASP A O 1
ATOM 696 N N . ALA A 1 90 ? -17.383 -3.286 11.669 1.00 89.69 90 ALA A N 1
ATOM 697 C CA . ALA A 1 90 ? -17.493 -4.605 12.284 1.00 89.69 90 ALA A CA 1
ATOM 698 C C . ALA A 1 90 ? -16.237 -5.013 13.075 1.00 89.69 90 ALA A C 1
ATOM 700 O O . ALA A 1 90 ? -16.301 -5.919 13.905 1.00 89.69 90 ALA A O 1
ATOM 701 N N . LEU A 1 91 ? -15.094 -4.360 12.841 1.00 90.62 91 LEU A N 1
ATOM 702 C CA . LEU A 1 91 ? -13.852 -4.662 13.550 1.00 90.62 91 LEU A CA 1
ATOM 703 C C . LEU A 1 91 ? -13.918 -4.183 15.003 1.00 90.62 91 LEU A C 1
ATOM 705 O O . LEU A 1 91 ? -14.513 -3.148 15.301 1.00 90.62 91 LEU A O 1
ATOM 709 N N . GLY A 1 92 ? -13.243 -4.891 15.909 1.00 90.00 92 GLY A N 1
ATOM 710 C CA . GLY A 1 92 ? -12.994 -4.393 17.263 1.00 90.00 92 GLY A CA 1
ATOM 711 C C . GLY A 1 92 ? -12.009 -3.208 17.274 1.00 90.00 92 GLY A C 1
ATOM 712 O O . GLY A 1 92 ? -11.256 -3.040 16.311 1.00 90.00 92 GLY A O 1
ATOM 713 N N . PRO A 1 93 ? -11.958 -2.408 18.357 1.00 89.56 93 PRO A N 1
ATOM 714 C CA . PRO A 1 93 ? -11.111 -1.212 18.440 1.00 89.56 93 PRO A CA 1
ATOM 715 C C . PRO A 1 93 ? -9.631 -1.487 18.149 1.00 89.56 93 PRO A C 1
ATOM 717 O O . PRO A 1 93 ? -9.005 -0.768 17.374 1.00 89.56 93 PRO A O 1
ATOM 720 N N . GLU A 1 94 ? -9.084 -2.574 18.699 1.00 90.62 94 GLU A N 1
ATOM 721 C CA . GLU A 1 94 ? -7.683 -2.937 18.469 1.00 90.62 94 GLU A CA 1
ATOM 722 C C . GLU A 1 94 ? -7.400 -3.327 17.014 1.00 90.62 94 GLU A C 1
ATOM 724 O O . GLU A 1 94 ? -6.386 -2.922 16.448 1.00 90.62 94 GLU A O 1
ATOM 729 N N . ALA A 1 95 ? -8.295 -4.101 16.392 1.00 91.81 95 ALA A N 1
ATOM 730 C CA . ALA A 1 95 ? -8.146 -4.523 15.001 1.00 91.81 95 ALA A CA 1
ATOM 731 C C . ALA A 1 95 ? -8.241 -3.324 14.046 1.00 91.81 95 ALA A C 1
ATOM 733 O O . ALA A 1 95 ? -7.445 -3.224 13.112 1.00 91.81 95 ALA A O 1
ATOM 734 N N . ARG A 1 96 ? -9.145 -2.369 14.322 1.00 92.38 96 ARG A N 1
ATOM 735 C CA . ARG A 1 96 ? -9.199 -1.088 13.595 1.00 92.38 96 ARG A CA 1
ATOM 736 C C . ARG A 1 96 ? -7.901 -0.309 13.740 1.00 92.38 96 ARG A C 1
ATOM 738 O O . ARG A 1 96 ? -7.388 0.174 12.739 1.00 92.38 96 ARG A O 1
ATOM 745 N N . GLY A 1 97 ? -7.351 -0.221 14.952 1.00 90.81 97 GLY A N 1
ATOM 746 C CA . GLY A 1 97 ? -6.092 0.483 15.200 1.00 90.81 97 GLY A CA 1
ATOM 747 C C . GLY A 1 97 ? -4.919 -0.133 14.448 1.00 90.81 97 GLY A C 1
ATOM 748 O O . GLY A 1 97 ? -4.174 0.578 13.778 1.00 90.81 97 GLY A O 1
ATOM 749 N N . ARG A 1 98 ? -4.790 -1.465 14.475 1.00 92.12 98 ARG A N 1
ATOM 750 C CA . ARG A 1 98 ? -3.768 -2.181 13.694 1.00 92.12 98 ARG A CA 1
ATOM 751 C C . ARG A 1 98 ? -3.915 -1.928 12.199 1.00 92.12 98 ARG A C 1
ATOM 753 O O . ARG A 1 98 ? -2.923 -1.677 11.521 1.00 92.12 98 ARG A O 1
ATOM 760 N N . LEU A 1 99 ? -5.142 -1.971 11.692 1.00 92.38 99 LEU A N 1
ATOM 761 C CA . LEU A 1 99 ? -5.424 -1.708 10.289 1.00 92.38 99 LEU A CA 1
ATOM 762 C C . LEU A 1 99 ? -5.105 -0.259 9.892 1.00 92.38 99 LEU A C 1
ATOM 764 O O . LEU A 1 99 ? -4.502 -0.036 8.846 1.00 92.38 99 LEU A O 1
ATOM 768 N N . ALA A 1 100 ? -5.465 0.716 10.725 1.00 91.06 100 ALA A N 1
ATOM 769 C CA . ALA A 1 100 ? -5.176 2.124 10.481 1.00 91.06 100 ALA A CA 1
ATOM 770 C C . ALA A 1 100 ? -3.663 2.398 10.458 1.00 91.06 100 ALA A C 1
ATOM 772 O O . ALA A 1 100 ? -3.169 3.048 9.538 1.00 91.06 100 ALA A O 1
ATOM 773 N N . VAL A 1 101 ? -2.907 1.817 11.398 1.00 91.69 101 VAL A N 1
ATOM 774 C CA . VAL A 1 101 ? -1.435 1.867 11.397 1.00 91.69 101 VAL A CA 1
ATOM 775 C C . VAL A 1 101 ? -0.859 1.189 10.150 1.00 91.69 101 VAL A C 1
ATOM 777 O O . VAL A 1 101 ? 0.015 1.749 9.493 1.00 91.69 101 VAL A O 1
ATOM 780 N N . ALA A 1 102 ? -1.380 0.023 9.755 1.00 92.06 102 ALA A N 1
ATOM 781 C CA . ALA A 1 102 ? -0.935 -0.673 8.546 1.00 92.06 102 ALA A CA 1
ATOM 782 C C . ALA A 1 102 ? -1.158 0.151 7.262 1.00 92.06 102 ALA A C 1
ATOM 784 O O . ALA A 1 102 ? -0.384 0.041 6.311 1.00 92.06 102 ALA A O 1
ATOM 785 N N . LEU A 1 103 ? -2.196 0.990 7.229 1.00 91.12 103 LEU A N 1
ATOM 786 C CA . LEU A 1 103 ? -2.516 1.861 6.098 1.00 91.12 103 LEU A CA 1
ATOM 787 C C . LEU A 1 103 ? -1.778 3.208 6.125 1.00 91.12 103 LEU A C 1
ATOM 789 O O . LEU A 1 103 ? -1.846 3.927 5.124 1.00 91.12 103 LEU A O 1
ATOM 793 N N . GLN A 1 104 ? -1.022 3.536 7.181 1.00 91.44 104 GLN A N 1
ATOM 794 C CA . GLN A 1 104 ? -0.244 4.781 7.268 1.00 91.44 104 GLN A CA 1
ATOM 795 C C . GLN A 1 104 ? 0.596 5.052 6.006 1.00 91.44 104 GLN A C 1
ATOM 797 O O . GLN A 1 104 ? 0.470 6.144 5.449 1.00 91.44 104 GLN A O 1
ATOM 802 N N . PRO A 1 105 ? 1.392 4.102 5.467 1.00 91.19 105 PRO A N 1
ATOM 803 C CA . PRO A 1 105 ? 2.213 4.383 4.288 1.00 91.19 105 PRO A CA 1
ATOM 804 C C . PRO A 1 105 ? 1.372 4.694 3.044 1.00 91.19 105 PRO A C 1
ATOM 806 O O . PRO A 1 105 ? 1.815 5.400 2.139 1.00 91.19 105 PRO A O 1
ATOM 809 N N . VAL A 1 106 ? 0.149 4.160 2.975 1.00 89.94 106 VAL A N 1
ATOM 810 C CA . VAL A 1 106 ? -0.800 4.466 1.898 1.00 89.94 106 VAL A CA 1
ATOM 811 C C . VAL A 1 106 ? -1.347 5.881 2.089 1.00 89.94 106 VAL A C 1
ATOM 813 O O . VAL A 1 106 ? -1.363 6.653 1.132 1.00 89.94 106 VAL A O 1
ATOM 816 N N . ALA A 1 107 ? -1.719 6.253 3.316 1.00 88.69 107 ALA A N 1
ATOM 817 C CA . ALA A 1 107 ? -2.164 7.603 3.655 1.00 88.69 107 ALA A CA 1
ATOM 818 C C . ALA A 1 107 ? -1.077 8.666 3.396 1.00 88.69 107 ALA A C 1
ATOM 820 O O . ALA A 1 107 ? -1.385 9.729 2.861 1.00 88.69 107 ALA A O 1
ATOM 821 N N . GLU A 1 108 ? 0.193 8.376 3.689 1.00 90.06 108 GLU A N 1
ATOM 822 C CA . GLU A 1 108 ? 1.336 9.250 3.382 1.00 90.06 108 GLU A CA 1
ATOM 823 C C . GLU A 1 108 ? 1.500 9.470 1.875 1.00 90.06 108 GLU A C 1
ATOM 825 O O . GLU A 1 108 ? 1.602 10.608 1.419 1.00 90.06 108 GLU A O 1
ATOM 830 N N . ARG A 1 109 ? 1.450 8.396 1.074 1.00 87.81 109 ARG A N 1
ATOM 831 C CA . ARG A 1 109 ? 1.526 8.487 -0.397 1.00 87.81 109 ARG A CA 1
ATOM 832 C C . ARG A 1 109 ? 0.367 9.279 -1.000 1.00 87.81 109 ARG A C 1
ATOM 834 O O . ARG A 1 109 ? 0.541 9.894 -2.048 1.00 87.81 109 ARG A O 1
ATOM 841 N N . MET A 1 110 ? -0.800 9.251 -0.357 1.00 85.81 110 MET A N 1
ATOM 842 C CA . MET A 1 110 ? -1.985 10.012 -0.766 1.00 85.81 110 MET A CA 1
ATOM 843 C C . MET A 1 110 ? -1.992 11.452 -0.233 1.00 85.81 110 MET A C 1
ATOM 845 O O . MET A 1 110 ? -2.909 12.204 -0.551 1.00 85.81 110 MET A O 1
ATOM 849 N N . GLY A 1 111 ? -0.991 11.852 0.560 1.00 87.12 111 GLY A N 1
ATOM 850 C CA . GLY A 1 111 ? -0.928 13.186 1.159 1.00 87.12 111 GLY A CA 1
ATOM 851 C C . GLY A 1 111 ? -1.993 13.430 2.230 1.00 87.12 111 GLY A C 1
ATOM 852 O O . GLY A 1 111 ? -2.353 14.576 2.477 1.00 87.12 111 GLY A O 1
ATOM 853 N N . LEU A 1 112 ? -2.516 12.364 2.841 1.00 83.25 112 LEU A N 1
ATOM 854 C CA . LEU A 1 112 ? -3.513 12.444 3.907 1.00 83.25 112 LEU A CA 1
ATOM 855 C C . LEU A 1 112 ? -2.839 12.460 5.286 1.00 83.25 112 LEU A C 1
ATOM 857 O O . LEU A 1 112 ? -3.293 13.148 6.190 1.00 83.25 112 LEU A O 1
ATOM 861 N N . ALA A 1 113 ? -1.730 11.744 5.465 1.00 80.75 113 ALA A N 1
ATOM 862 C CA . ALA A 1 113 ? -1.182 11.510 6.796 1.00 80.75 113 ALA A CA 1
ATOM 863 C C . ALA A 1 113 ? -0.516 12.738 7.446 1.00 80.75 113 ALA A C 1
ATOM 865 O O . ALA A 1 113 ? 0.343 13.392 6.854 1.00 80.75 113 ALA A O 1
ATOM 866 N N . THR A 1 114 ? -0.828 12.964 8.728 1.00 78.81 114 THR A N 1
ATOM 867 C CA . THR A 1 114 ? 0.015 13.758 9.638 1.00 78.81 114 THR A CA 1
ATOM 868 C C . THR A 1 114 ? 0.848 12.802 10.501 1.00 78.81 114 THR A C 1
ATOM 870 O O . THR A 1 114 ? 0.262 11.887 11.080 1.00 78.81 114 THR A O 1
ATOM 873 N N . PRO A 1 115 ? 2.172 12.996 10.670 1.00 69.56 115 PRO A N 1
ATOM 874 C CA . PRO A 1 115 ? 3.038 12.041 11.378 1.00 69.56 115 PRO A CA 1
ATOM 875 C C . PRO A 1 115 ? 2.589 11.678 12.804 1.00 69.56 115 PRO A C 1
ATOM 877 O O . PRO A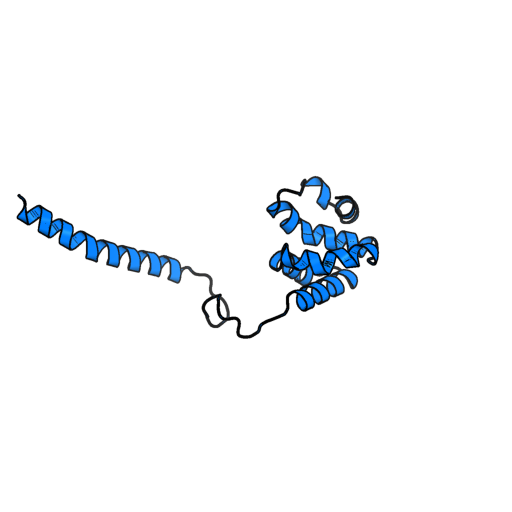 1 115 ? 2.803 10.561 13.260 1.00 69.56 115 PRO A O 1
ATOM 880 N N . ALA A 1 116 ? 1.936 12.604 13.513 1.00 72.88 116 ALA A N 1
ATOM 881 C CA . ALA A 1 116 ? 1.445 12.365 14.870 1.00 72.88 116 ALA A CA 1
ATOM 882 C C . ALA A 1 116 ? 0.235 11.410 14.926 1.00 72.88 116 ALA A C 1
ATOM 884 O O . ALA A 1 116 ? 0.055 10.720 15.931 1.00 72.88 116 ALA A O 1
ATOM 885 N N . ALA A 1 117 ? -0.566 11.344 13.857 1.00 74.81 117 ALA A N 1
ATOM 886 C CA . ALA A 1 117 ? -1.835 10.616 13.830 1.00 74.81 117 ALA A CA 1
ATOM 887 C C . ALA A 1 117 ? -1.660 9.091 13.915 1.00 74.81 117 ALA A C 1
ATOM 889 O O . ALA A 1 117 ? -2.524 8.411 14.448 1.00 74.81 117 ALA A O 1
ATOM 890 N N . PHE A 1 118 ? -0.521 8.558 13.467 1.00 79.00 118 PHE A N 1
ATOM 891 C CA . PHE A 1 118 ? -0.272 7.111 13.394 1.00 79.00 118 PHE A CA 1
ATOM 892 C C . PHE A 1 118 ? 0.723 6.601 14.449 1.00 79.00 118 PHE A C 1
ATOM 894 O O . PHE A 1 118 ? 1.172 5.461 14.391 1.00 79.00 118 PHE A O 1
ATOM 901 N N . SER A 1 119 ? 1.069 7.442 15.428 1.00 75.62 119 SER A N 1
ATOM 902 C CA . SER A 1 119 ? 2.031 7.120 16.494 1.00 75.62 119 SER A CA 1
ATOM 903 C C . SER A 1 119 ? 1.573 5.984 17.418 1.00 75.62 119 SER A C 1
ATOM 905 O O . SER A 1 119 ? 2.405 5.244 17.941 1.00 75.62 119 SER A O 1
ATOM 907 N N . THR A 1 120 ? 0.260 5.829 17.607 1.00 76.31 120 THR A N 1
ATOM 908 C CA . THR A 1 120 ? -0.351 4.725 18.356 1.00 76.31 120 THR A CA 1
ATOM 909 C C . THR A 1 120 ? -1.574 4.185 17.607 1.00 76.31 120 THR A C 1
ATOM 911 O O . THR A 1 120 ? -2.229 4.944 16.885 1.00 76.31 120 THR A O 1
ATOM 914 N N . PRO A 1 121 ? -1.931 2.895 17.787 1.00 77.50 121 PRO A N 1
ATOM 915 C CA . PRO A 1 121 ? -3.125 2.315 17.169 1.00 77.50 121 PRO A CA 1
ATOM 916 C C . PRO A 1 121 ? -4.411 3.069 17.515 1.00 77.50 121 PRO A C 1
ATOM 918 O O . PRO A 1 121 ? -5.279 3.213 16.667 1.00 77.50 121 PRO A O 1
ATOM 921 N N . GLU A 1 122 ? -4.521 3.577 18.740 1.00 79.44 122 GLU A N 1
ATOM 922 C CA . GLU A 1 122 ? -5.682 4.333 19.226 1.00 79.44 122 GLU A CA 1
ATOM 923 C C . GLU A 1 122 ? -5.845 5.669 18.486 1.00 79.44 122 GLU A C 1
ATOM 925 O O . GLU A 1 122 ? -6.946 6.016 18.058 1.00 79.44 122 GLU A O 1
ATOM 930 N N . ASN A 1 123 ? -4.739 6.389 18.269 1.00 76.62 123 ASN A N 1
ATOM 931 C CA . ASN A 1 123 ? -4.743 7.653 17.534 1.00 76.62 123 ASN A CA 1
ATOM 932 C C . ASN A 1 123 ? -5.074 7.437 16.051 1.00 76.62 123 ASN A C 1
ATOM 934 O O . ASN A 1 123 ? -5.823 8.220 15.468 1.00 76.62 123 ASN A O 1
ATOM 938 N N . ALA A 1 124 ? -4.578 6.341 15.471 1.00 76.56 124 ALA A N 1
ATOM 939 C CA . ALA A 1 124 ? -4.715 6.048 14.049 1.00 76.56 124 ALA A CA 1
ATOM 940 C C . ALA A 1 124 ? -6.175 5.840 13.605 1.00 76.56 124 ALA A C 1
ATOM 942 O O . ALA A 1 124 ? -6.506 6.147 12.467 1.00 76.56 124 ALA A O 1
ATOM 943 N N . VAL A 1 125 ? -7.061 5.355 14.487 1.00 75.56 125 VAL A N 1
ATOM 944 C CA . VAL A 1 125 ? -8.495 5.150 14.171 1.00 75.56 125 VAL A CA 1
ATOM 945 C C . VAL A 1 125 ? -9.277 6.465 14.098 1.00 75.56 125 VAL A C 1
ATOM 947 O O . VAL A 1 125 ? -10.366 6.502 13.536 1.00 75.56 125 VAL A O 1
ATOM 950 N N . THR A 1 126 ? -8.747 7.540 14.684 1.00 69.62 126 THR A N 1
ATOM 951 C CA . THR A 1 126 ? -9.421 8.850 14.737 1.00 69.62 126 THR A CA 1
ATOM 952 C C . THR A 1 126 ? -9.161 9.690 13.479 1.00 69.62 126 THR A C 1
ATOM 954 O O . THR A 1 126 ? -9.763 10.750 13.314 1.00 69.62 126 THR A O 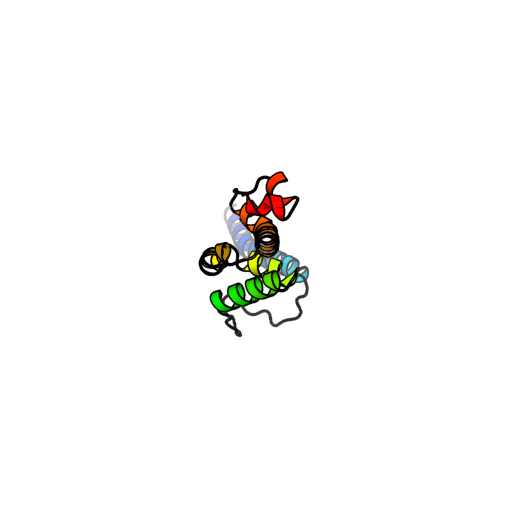1
ATOM 957 N N . PHE A 1 127 ? -8.249 9.232 12.619 1.00 57.75 127 PHE A N 1
ATOM 958 C CA . PHE A 1 127 ? -7.871 9.868 11.362 1.00 57.75 127 PHE A CA 1
ATOM 959 C C . PHE A 1 127 ? -8.799 9.435 10.217 1.00 57.75 127 PHE A C 1
ATOM 961 O O . PHE A 1 127 ? -9.248 10.325 9.460 1.00 57.75 127 PHE A O 1
#